Protein AF-A0A6A1QFD4-F1 (afdb_monomer_lite)

InterPro domains:
  IPR001373 Cullin, N-terminal [PF00888] (1-111)
  IPR016159 Cullin repeat-like-containing domain superfamily [SSF74788] (1-112)
  IPR045093 Cullin [PTHR11932] (1-112)

Organism: Balaenoptera physalus (NCBI:txid9770)

Structure (mmCIF, N/CA/C/O backbone):
data_AF-A0A6A1QFD4-F1
#
_entry.id   AF-A0A6A1QFD4-F1
#
loop_
_atom_site.group_PDB
_atom_site.id
_atom_site.type_symbol
_atom_site.label_atom_id
_atom_site.label_alt_id
_atom_site.label_comp_id
_atom_site.label_asym_id
_atom_site.label_entity_id
_atom_site.label_seq_id
_atom_site.pdbx_PDB_ins_code
_atom_site.Cartn_x
_atom_site.Cartn_y
_atom_site.Cartn_z
_atom_site.occupancy
_atom_site.B_iso_or_equiv
_atom_site.auth_seq_id
_atom_site.auth_comp_id
_atom_site.auth_asym_id
_atom_site.auth_atom_id
_atom_site.pdbx_PDB_model_num
ATOM 1 N N . MET A 1 1 ? 5.399 -5.944 -16.282 1.00 67.75 1 MET A N 1
ATOM 2 C CA . MET A 1 1 ? 6.784 -5.746 -16.779 1.00 67.75 1 MET A CA 1
ATOM 3 C C . MET A 1 1 ? 7.611 -7.021 -16.971 1.00 67.75 1 MET A C 1
ATOM 5 O O . MET A 1 1 ? 8.678 -6.937 -17.567 1.00 67.75 1 MET A O 1
ATOM 9 N N . ILE A 1 2 ? 7.136 -8.201 -16.551 1.00 79.94 2 ILE A N 1
ATOM 10 C CA . ILE A 1 2 ? 7.910 -9.456 -16.628 1.00 79.94 2 ILE A CA 1
ATOM 11 C C . ILE A 1 2 ? 8.329 -9.790 -18.071 1.00 79.94 2 ILE A C 1
ATOM 13 O O . ILE A 1 2 ? 9.487 -10.106 -18.302 1.00 79.94 2 ILE A O 1
ATOM 17 N N . MET A 1 3 ? 7.439 -9.607 -19.052 1.00 85.94 3 MET A N 1
ATOM 18 C CA . MET A 1 3 ? 7.733 -9.866 -20.470 1.00 85.94 3 MET A CA 1
ATOM 19 C C . MET A 1 3 ? 8.862 -8.982 -21.030 1.00 85.94 3 MET A C 1
ATOM 21 O O . MET A 1 3 ? 9.757 -9.484 -21.701 1.00 85.94 3 MET A O 1
ATOM 25 N N . ILE A 1 4 ? 8.860 -7.682 -20.713 1.00 86.81 4 ILE A N 1
ATOM 26 C CA . ILE A 1 4 ? 9.907 -6.745 -21.157 1.00 86.81 4 ILE A CA 1
ATOM 27 C C . ILE A 1 4 ? 11.244 -7.130 -20.519 1.00 86.81 4 ILE A C 1
ATOM 29 O O . ILE A 1 4 ? 12.244 -7.260 -21.218 1.00 86.81 4 ILE A O 1
ATOM 33 N N . ARG A 1 5 ? 11.254 -7.411 -19.210 1.00 87.50 5 ARG A N 1
ATOM 34 C CA . ARG A 1 5 ? 12.457 -7.899 -18.526 1.00 87.50 5 ARG A CA 1
ATOM 35 C C . ARG A 1 5 ? 12.963 -9.220 -19.116 1.00 87.50 5 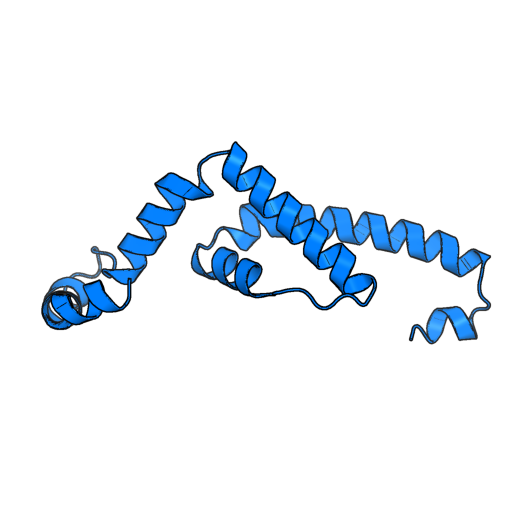ARG A C 1
ATOM 37 O O . ARG A 1 5 ? 14.167 -9.394 -19.216 1.00 87.50 5 ARG A O 1
ATOM 44 N N . SER A 1 6 ? 12.085 -10.139 -19.518 1.00 86.94 6 SER A N 1
ATOM 45 C CA . SER A 1 6 ? 12.491 -11.400 -20.156 1.00 86.94 6 SER A CA 1
ATOM 46 C C . SER A 1 6 ? 13.160 -11.180 -21.514 1.00 86.94 6 SER A C 1
ATOM 48 O O . SER A 1 6 ? 14.159 -11.832 -21.800 1.00 86.94 6 SER A O 1
ATOM 50 N N . ILE A 1 7 ? 12.652 -10.245 -22.322 1.00 91.06 7 ILE A N 1
ATOM 51 C CA . ILE A 1 7 ? 13.252 -9.886 -23.618 1.00 91.06 7 ILE A CA 1
ATOM 52 C C . ILE A 1 7 ? 14.623 -9.227 -23.410 1.00 91.06 7 ILE A C 1
ATOM 54 O O . ILE A 1 7 ? 15.594 -9.586 -24.071 1.00 91.06 7 ILE A O 1
ATOM 58 N N . PHE A 1 8 ? 14.726 -8.308 -22.449 1.00 90.44 8 PHE A N 1
ATOM 59 C CA . PHE A 1 8 ? 15.951 -7.562 -22.147 1.00 90.44 8 PHE A CA 1
ATOM 60 C C . PHE A 1 8 ? 16.789 -8.183 -21.015 1.00 90.44 8 PHE A C 1
ATOM 62 O O . PHE A 1 8 ? 17.624 -7.508 -20.414 1.00 90.44 8 PHE A O 1
ATOM 69 N N . LEU A 1 9 ? 16.614 -9.477 -20.728 1.00 89.12 9 LEU A N 1
ATOM 70 C CA . LEU A 1 9 ? 17.243 -10.133 -19.575 1.00 89.12 9 LEU A CA 1
ATOM 71 C C . LEU A 1 9 ? 18.773 -10.061 -19.627 1.00 89.12 9 LEU A C 1
ATOM 73 O O . LEU A 1 9 ? 19.426 -9.894 -18.597 1.00 89.12 9 LEU A O 1
ATOM 77 N N . PHE A 1 10 ? 19.341 -10.191 -20.828 1.00 89.94 10 PHE A N 1
ATOM 78 C CA . PHE A 1 10 ? 20.785 -10.115 -21.024 1.00 89.94 10 PHE A CA 1
ATOM 79 C C . PHE A 1 10 ? 21.322 -8.722 -20.682 1.00 89.94 10 PHE A C 1
ATOM 81 O O . PHE A 1 10 ? 22.325 -8.623 -19.982 1.00 89.94 10 PHE A O 1
ATOM 88 N N . LEU A 1 11 ? 20.627 -7.659 -21.101 1.00 87.25 11 LEU A N 1
ATOM 89 C CA . LEU A 1 11 ? 20.974 -6.273 -20.774 1.00 87.25 11 LEU A CA 1
ATOM 90 C C . LEU A 1 11 ? 20.938 -6.033 -19.256 1.00 87.25 11 LEU A C 1
ATOM 92 O O . LEU A 1 11 ? 21.888 -5.488 -18.697 1.00 87.25 11 LEU A O 1
ATOM 96 N N . ASP A 1 12 ? 19.881 -6.504 -18.591 1.00 84.44 12 ASP A N 1
ATOM 97 C CA . ASP A 1 12 ? 19.676 -6.342 -17.145 1.00 84.44 12 ASP A CA 1
ATOM 98 C C . ASP A 1 12 ? 20.759 -7.082 -16.330 1.00 84.44 12 ASP A C 1
ATOM 100 O O . ASP A 1 12 ? 21.317 -6.551 -15.372 1.00 84.44 12 ASP A O 1
ATOM 104 N N . ARG A 1 13 ? 21.143 -8.300 -16.743 1.00 85.31 13 ARG A N 1
ATOM 105 C CA . ARG A 1 13 ? 22.132 -9.118 -16.012 1.00 85.31 13 ARG A CA 1
ATOM 106 C C . ARG A 1 13 ? 23.595 -8.830 -16.323 1.00 85.31 13 ARG A C 1
ATOM 108 O O . ARG A 1 13 ? 24.442 -9.215 -15.524 1.00 85.31 13 ARG A O 1
ATOM 115 N N . THR A 1 14 ? 23.907 -8.220 -17.462 1.00 85.69 14 THR A N 1
ATOM 116 C CA . THR A 1 14 ? 25.302 -7.950 -17.845 1.00 85.69 14 THR A CA 1
ATOM 117 C C . THR A 1 14 ? 25.653 -6.487 -17.670 1.00 85.69 14 THR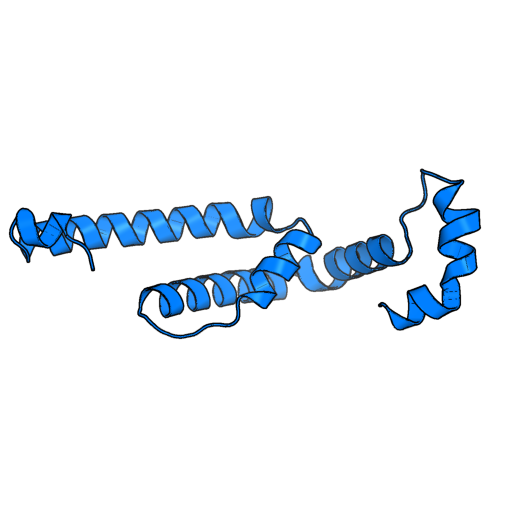 A C 1
ATOM 119 O O . THR A 1 14 ? 26.599 -6.175 -16.960 1.00 85.69 14 THR A O 1
ATOM 122 N N . TYR A 1 15 ? 24.869 -5.587 -18.257 1.00 83.12 15 TYR A N 1
ATOM 123 C CA . TYR A 1 15 ? 25.188 -4.168 -18.271 1.00 83.12 15 TYR A CA 1
ATOM 124 C C . TYR A 1 15 ? 24.684 -3.460 -17.015 1.00 83.12 15 TYR A C 1
ATOM 126 O O . TYR A 1 15 ? 25.450 -2.758 -16.360 1.00 83.12 15 TYR A O 1
ATOM 134 N N . VAL A 1 16 ? 23.417 -3.672 -16.644 1.00 83.19 16 VAL A N 1
ATOM 135 C CA . VAL A 1 16 ? 22.832 -2.997 -15.474 1.00 83.19 16 VAL A CA 1
ATOM 136 C C . VAL A 1 16 ? 23.443 -3.528 -14.178 1.00 83.19 16 VAL A C 1
ATOM 138 O O . VAL A 1 16 ? 23.858 -2.745 -13.333 1.00 83.19 16 VAL A O 1
ATOM 141 N N . LEU A 1 17 ? 23.634 -4.846 -14.056 1.00 80.19 17 LEU A N 1
ATOM 142 C CA . LEU A 1 17 ? 24.258 -5.440 -12.867 1.00 80.19 17 LEU A CA 1
ATOM 143 C C . LEU A 1 17 ? 25.704 -4.965 -12.621 1.00 80.19 17 LEU A C 1
ATOM 145 O O . LEU A 1 17 ? 26.138 -4.890 -11.475 1.00 80.19 17 LEU A O 1
ATOM 149 N N . GLN A 1 18 ? 26.455 -4.645 -13.680 1.00 79.25 18 GLN A N 1
ATOM 150 C CA . GLN A 1 18 ? 27.820 -4.112 -13.566 1.00 79.25 18 GLN A CA 1
ATOM 151 C C . GLN A 1 18 ? 27.851 -2.615 -13.226 1.00 79.25 18 GLN A C 1
ATOM 153 O O . GLN A 1 18 ? 28.860 -2.125 -12.724 1.00 79.25 18 GLN A O 1
ATOM 158 N N . ASN A 1 19 ? 26.757 -1.892 -13.474 1.00 81.75 19 ASN A N 1
ATOM 159 C CA . ASN A 1 19 ? 26.645 -0.455 -13.259 1.00 81.75 19 ASN A CA 1
ATOM 160 C C . ASN A 1 19 ? 25.642 -0.169 -12.136 1.00 81.75 19 ASN A C 1
ATOM 162 O O . ASN A 1 19 ? 24.472 0.095 -12.392 1.00 81.75 19 ASN A O 1
ATOM 166 N N . SER A 1 20 ? 26.119 -0.144 -10.889 1.00 76.06 20 SER A N 1
ATOM 167 C CA . SER A 1 20 ? 25.289 0.050 -9.684 1.00 76.06 20 SER A CA 1
ATOM 168 C C . SER A 1 20 ? 24.514 1.374 -9.618 1.00 76.06 20 SER A C 1
ATOM 170 O O . SER A 1 20 ? 23.648 1.533 -8.762 1.00 76.06 20 SER A O 1
ATOM 172 N N . VAL A 1 21 ? 24.824 2.329 -10.496 1.00 85.12 21 VAL A N 1
ATOM 173 C CA . VAL A 1 21 ? 24.131 3.622 -10.603 1.00 85.12 21 VAL A CA 1
ATOM 174 C C . VAL A 1 21 ? 22.812 3.497 -11.375 1.00 85.12 21 VAL A C 1
ATOM 176 O O . VAL A 1 21 ? 21.921 4.323 -11.192 1.00 85.12 21 VAL A O 1
ATOM 179 N N . LEU A 1 22 ? 22.672 2.489 -12.242 1.00 84.81 22 LEU A N 1
ATOM 180 C CA . LEU A 1 22 ? 21.477 2.312 -13.062 1.00 84.81 22 LEU A CA 1
ATOM 181 C C . LEU A 1 22 ? 20.472 1.383 -12.360 1.00 84.81 22 LEU A C 1
ATOM 183 O O . LEU A 1 22 ? 20.853 0.284 -11.951 1.00 84.81 22 LEU A O 1
ATOM 187 N N . PRO A 1 23 ? 19.191 1.779 -12.243 1.00 85.38 23 PRO A N 1
ATOM 188 C CA . PRO A 1 23 ? 18.159 0.896 -11.715 1.00 85.38 23 PRO A CA 1
ATOM 189 C C . PRO A 1 23 ? 17.911 -0.279 -12.668 1.00 85.38 23 PRO A C 1
ATOM 191 O O . PRO A 1 23 ? 18.056 -0.148 -13.888 1.00 85.38 23 PRO A O 1
ATOM 194 N N . SER A 1 24 ? 17.493 -1.425 -12.118 1.00 88.50 24 SER A N 1
ATOM 195 C CA . SER A 1 24 ? 17.057 -2.558 -12.942 1.00 88.50 24 SER A CA 1
ATOM 196 C C . SER A 1 24 ? 15.862 -2.170 -13.808 1.00 88.50 24 SER A C 1
ATOM 198 O O . SER A 1 24 ? 15.118 -1.238 -13.492 1.00 88.50 24 SER A O 1
ATOM 200 N N . ILE A 1 25 ? 15.613 -2.917 -14.886 1.00 88.38 25 ILE A N 1
ATOM 201 C CA . ILE A 1 25 ? 14.438 -2.662 -15.740 1.00 88.38 25 ILE A CA 1
ATOM 202 C C . ILE A 1 25 ? 13.136 -2.728 -14.929 1.00 88.38 25 ILE A C 1
ATOM 204 O O . ILE A 1 25 ? 12.179 -2.008 -15.214 1.00 88.38 25 ILE A O 1
ATOM 208 N N . TRP A 1 26 ? 13.104 -3.585 -13.907 1.00 88.12 26 TRP A N 1
ATOM 209 C CA . TRP A 1 26 ? 11.977 -3.684 -12.991 1.00 88.12 26 TRP A CA 1
ATOM 210 C C . TRP A 1 26 ? 11.830 -2.430 -12.125 1.00 88.12 26 TRP A C 1
ATOM 212 O O . TRP A 1 26 ? 10.748 -1.846 -12.089 1.00 88.12 26 TRP A O 1
ATOM 222 N N . ASP A 1 27 ? 12.916 -1.991 -11.490 1.00 87.19 27 ASP A N 1
ATOM 223 C CA . ASP A 1 27 ? 12.902 -0.834 -10.589 1.00 87.19 27 ASP A CA 1
ATOM 224 C C . ASP A 1 27 ? 12.607 0.461 -11.348 1.00 87.19 27 ASP A C 1
ATOM 226 O O . ASP A 1 27 ? 11.786 1.259 -10.905 1.00 87.19 27 ASP A O 1
ATOM 230 N N . MET A 1 28 ? 13.170 0.618 -12.549 1.00 90.56 28 MET A N 1
ATOM 231 C CA . MET A 1 28 ? 12.841 1.713 -13.465 1.00 90.56 28 MET A CA 1
ATOM 232 C C . MET A 1 28 ? 11.343 1.720 -13.809 1.00 90.56 28 MET A C 1
ATOM 234 O O . MET A 1 28 ? 10.711 2.773 -13.857 1.00 90.56 28 MET A O 1
ATOM 238 N N . GLY A 1 29 ? 10.741 0.549 -14.033 1.00 89.69 29 GLY A N 1
ATOM 239 C CA . GLY A 1 29 ? 9.303 0.431 -14.271 1.00 89.69 29 GLY A CA 1
ATOM 240 C C . GLY A 1 29 ? 8.456 0.860 -13.074 1.00 89.69 29 GLY A C 1
ATOM 241 O O . GLY A 1 29 ? 7.462 1.568 -13.248 1.00 89.69 29 GLY A O 1
ATOM 242 N N . LEU A 1 30 ? 8.854 0.453 -11.866 1.00 89.25 30 LEU A N 1
ATOM 243 C CA . LEU A 1 30 ? 8.203 0.872 -10.624 1.00 89.25 30 LEU A CA 1
ATOM 244 C C . LEU A 1 30 ? 8.345 2.380 -10.395 1.00 89.25 30 LEU A C 1
ATOM 246 O O . LEU A 1 30 ? 7.376 3.024 -9.999 1.00 89.25 30 LEU A O 1
ATOM 250 N N . GLU A 1 31 ? 9.510 2.954 -10.687 1.00 89.62 31 GLU A N 1
ATOM 251 C CA . GLU A 1 31 ? 9.757 4.391 -10.586 1.00 89.62 31 GLU A CA 1
ATOM 252 C C . GLU A 1 31 ? 8.872 5.186 -11.554 1.00 89.62 31 GLU A C 1
ATOM 254 O O . GLU A 1 31 ? 8.206 6.138 -11.146 1.00 89.62 31 GLU A O 1
ATOM 259 N N . LEU A 1 32 ? 8.776 4.757 -12.816 1.00 90.50 32 LEU A N 1
ATOM 260 C CA . LEU A 1 32 ? 7.877 5.375 -13.794 1.00 90.50 32 LEU A CA 1
ATOM 261 C C . LEU A 1 32 ? 6.413 5.286 -13.349 1.00 90.50 32 LEU A C 1
ATOM 263 O O . LEU A 1 32 ? 5.676 6.269 -13.444 1.00 90.50 32 LEU A O 1
ATOM 267 N N . PHE A 1 33 ? 5.987 4.133 -12.830 1.00 89.69 33 PHE A N 1
ATOM 268 C CA . PHE A 1 33 ? 4.628 3.966 -12.318 1.00 89.69 33 PHE A CA 1
ATOM 269 C C . PHE A 1 33 ? 4.364 4.872 -11.110 1.00 89.69 33 PHE A C 1
ATOM 271 O O . PHE A 1 33 ? 3.325 5.532 -11.043 1.00 89.69 33 PHE A O 1
ATOM 278 N N . ARG A 1 34 ? 5.322 4.964 -10.181 1.00 87.94 34 ARG A N 1
ATOM 279 C CA . ARG A 1 34 ? 5.250 5.877 -9.037 1.00 87.94 34 ARG A CA 1
ATOM 280 C C . ARG A 1 34 ? 5.092 7.319 -9.519 1.00 87.94 34 ARG A C 1
ATOM 282 O O . ARG A 1 34 ? 4.130 7.971 -9.132 1.00 87.94 34 ARG A O 1
ATOM 289 N N . ASN A 1 35 ? 5.968 7.775 -10.411 1.00 88.81 35 ASN A N 1
ATOM 290 C CA . ASN A 1 35 ? 6.050 9.171 -10.840 1.00 88.81 35 ASN A CA 1
ATOM 291 C C . ASN A 1 35 ? 4.872 9.632 -11.703 1.00 88.81 35 ASN A C 1
ATOM 293 O O . ASN A 1 35 ? 4.477 10.792 -11.611 1.00 88.81 35 ASN A O 1
ATOM 297 N N . HIS A 1 36 ? 4.309 8.755 -12.534 1.00 89.44 36 HIS A N 1
ATOM 298 C CA . HIS A 1 36 ? 3.245 9.139 -13.466 1.00 89.44 36 HIS A CA 1
ATOM 299 C C . HIS A 1 36 ? 1.837 8.773 -12.998 1.00 89.44 36 HIS A C 1
ATOM 301 O O . HIS A 1 36 ? 0.888 9.428 -13.420 1.00 89.44 36 HIS A O 1
ATOM 307 N N . ILE A 1 37 ? 1.683 7.748 -12.153 1.00 88.38 37 ILE A N 1
ATOM 308 C CA . ILE A 1 37 ? 0.364 7.266 -11.718 1.00 88.38 37 ILE A CA 1
ATOM 309 C C . ILE A 1 37 ? 0.116 7.606 -10.251 1.00 88.38 37 ILE A C 1
ATOM 311 O O . ILE A 1 37 ? -0.870 8.263 -9.934 1.00 88.38 37 ILE A O 1
ATOM 315 N N . ILE A 1 38 ? 1.005 7.186 -9.347 1.00 86.44 38 ILE A N 1
ATOM 316 C CA . ILE A 1 38 ? 0.784 7.362 -7.902 1.00 86.44 38 ILE A CA 1
ATOM 317 C C . ILE A 1 38 ? 1.089 8.783 -7.426 1.00 86.44 38 ILE A C 1
ATOM 319 O O . ILE A 1 38 ? 0.471 9.236 -6.469 1.00 86.44 38 ILE A O 1
ATOM 323 N N . SER A 1 39 ? 1.989 9.511 -8.084 1.00 84.81 39 SER A N 1
ATOM 324 C CA . SER A 1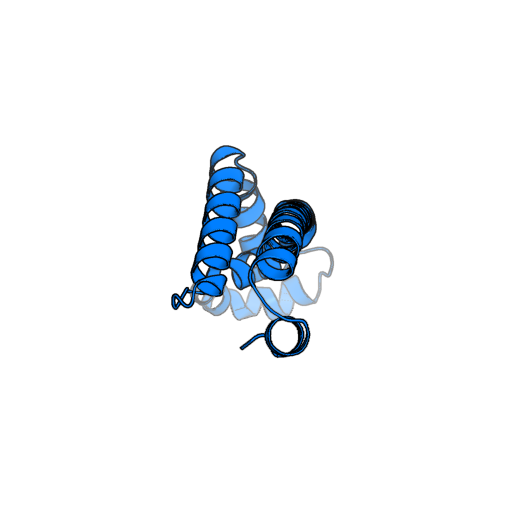 39 ? 2.264 10.915 -7.753 1.00 84.81 39 SER A CA 1
ATOM 325 C C . SER A 1 39 ? 1.116 11.860 -8.123 1.00 84.81 39 SER A C 1
ATOM 327 O O . SER A 1 39 ? 1.084 12.993 -7.637 1.00 84.81 39 SER A O 1
ATOM 329 N N . ASP A 1 40 ? 0.158 11.427 -8.953 1.00 90.62 40 ASP A N 1
ATOM 330 C CA . ASP A 1 40 ? -1.056 12.206 -9.180 1.00 90.62 40 ASP A CA 1
ATOM 331 C C . ASP A 1 40 ? -1.896 12.245 -7.896 1.00 90.62 40 ASP A C 1
ATOM 333 O O . ASP A 1 40 ? -2.339 11.219 -7.377 1.00 90.62 40 ASP A O 1
ATOM 337 N N . LYS A 1 41 ? -2.147 13.453 -7.381 1.00 87.06 41 LYS A N 1
ATOM 338 C CA . LYS A 1 41 ? -2.831 13.649 -6.094 1.00 87.06 41 LYS A CA 1
ATOM 339 C C . LYS A 1 41 ? -4.233 13.044 -6.060 1.00 87.06 41 LYS A C 1
ATOM 341 O O . LYS A 1 41 ? -4.668 12.584 -4.999 1.00 87.06 41 LYS A O 1
ATOM 346 N N . MET A 1 42 ? -4.961 13.064 -7.178 1.00 91.31 42 MET A N 1
ATOM 347 C CA . MET A 1 42 ? -6.316 12.523 -7.232 1.00 91.31 42 MET A CA 1
ATOM 348 C C . MET A 1 42 ? -6.278 10.998 -7.192 1.00 91.31 42 MET A C 1
ATOM 350 O O . MET A 1 42 ? -7.017 10.395 -6.410 1.00 91.31 42 MET A O 1
ATOM 354 N N . VAL A 1 43 ? -5.403 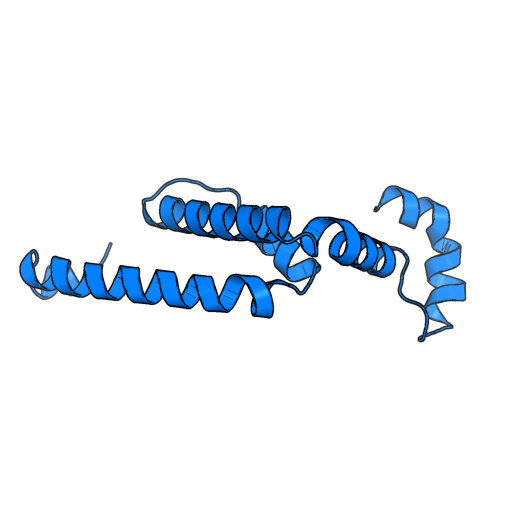10.382 -7.990 1.00 89.50 43 VAL A N 1
ATOM 355 C CA . VAL A 1 43 ? -5.196 8.929 -7.994 1.00 89.50 43 VAL A CA 1
ATOM 356 C C . VAL A 1 43 ? -4.714 8.466 -6.626 1.00 89.50 43 VAL A C 1
ATOM 358 O O . VAL A 1 43 ? -5.306 7.550 -6.055 1.00 89.50 43 VAL A O 1
ATOM 361 N N . GLN A 1 44 ? -3.714 9.136 -6.053 1.00 88.00 44 GLN A N 1
ATOM 362 C CA . GLN A 1 44 ? -3.171 8.818 -4.737 1.00 88.00 44 GLN A CA 1
ATOM 363 C C . GLN A 1 44 ? -4.258 8.846 -3.660 1.00 88.00 44 GLN A C 1
ATOM 365 O O . GLN A 1 44 ? -4.461 7.864 -2.948 1.00 88.00 44 GLN A O 1
ATOM 370 N N . THR A 1 45 ? -5.006 9.950 -3.574 1.00 89.31 45 THR A N 1
ATOM 371 C CA . THR A 1 45 ? -6.049 10.131 -2.555 1.00 89.31 45 THR A CA 1
ATOM 372 C C . THR A 1 45 ? -7.154 9.091 -2.701 1.00 89.31 45 THR A C 1
ATOM 374 O O . THR A 1 45 ? -7.552 8.482 -1.707 1.00 89.31 45 THR A O 1
ATOM 377 N N . LYS A 1 46 ? -7.624 8.838 -3.931 1.00 91.31 46 LYS A N 1
ATOM 378 C CA . LYS A 1 46 ? -8.652 7.821 -4.192 1.00 91.31 46 LYS A CA 1
ATOM 379 C C . LYS A 1 46 ? -8.166 6.414 -3.861 1.00 91.31 46 LYS A C 1
ATOM 381 O O . LYS A 1 46 ? -8.926 5.644 -3.283 1.00 91.31 46 LYS A O 1
ATOM 386 N N . THR A 1 47 ? -6.916 6.095 -4.190 1.00 89.31 47 THR A N 1
ATOM 387 C CA . THR A 1 47 ? -6.315 4.784 -3.909 1.00 89.31 47 THR A CA 1
ATOM 388 C C . THR A 1 47 ? -6.204 4.562 -2.405 1.00 89.31 47 THR A C 1
ATOM 390 O O . THR A 1 47 ? -6.679 3.546 -1.907 1.00 89.31 47 THR A O 1
ATOM 393 N N . ILE A 1 48 ? -5.664 5.533 -1.660 1.00 89.06 48 ILE A N 1
ATOM 394 C CA . ILE A 1 48 ? -5.541 5.438 -0.199 1.00 89.06 48 ILE A CA 1
ATOM 395 C C . ILE A 1 48 ? -6.915 5.297 0.455 1.00 89.06 48 ILE A C 1
ATOM 397 O O . ILE A 1 48 ? -7.118 4.392 1.258 1.00 89.06 48 ILE A O 1
ATOM 401 N N . HIS A 1 49 ? -7.873 6.152 0.089 1.00 89.38 49 HIS A N 1
ATOM 402 C CA . HIS A 1 49 ? -9.225 6.086 0.639 1.00 89.38 49 HIS A CA 1
ATOM 403 C C . HIS A 1 49 ? -9.914 4.753 0.307 1.00 89.38 49 HIS A C 1
ATOM 405 O O . HIS A 1 49 ? -10.570 4.163 1.161 1.00 89.38 49 HIS A O 1
ATOM 411 N N . GLY A 1 50 ? -9.730 4.247 -0.915 1.00 89.94 50 GLY A N 1
ATOM 412 C CA . GLY A 1 50 ? -10.232 2.938 -1.323 1.00 89.94 50 GLY A CA 1
ATOM 413 C C . GLY A 1 50 ? -9.653 1.803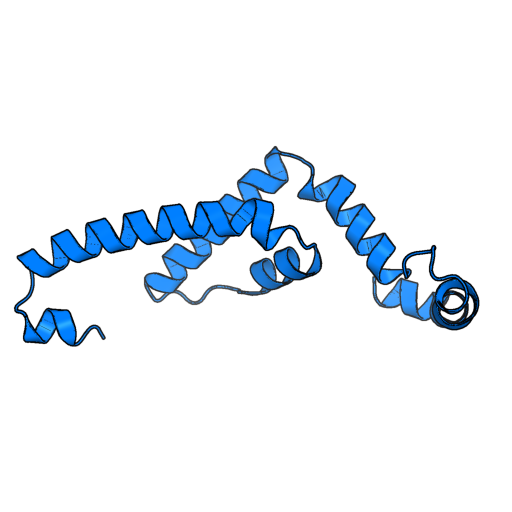 -0.480 1.00 89.94 50 GLY A C 1
ATOM 414 O O . GLY A 1 50 ? -10.407 0.960 -0.005 1.00 89.94 50 GLY A O 1
ATOM 415 N N . ILE A 1 51 ? -8.341 1.807 -0.233 1.00 89.19 51 ILE A N 1
ATOM 416 C CA . ILE A 1 51 ? -7.685 0.780 0.589 1.00 89.19 51 ILE A CA 1
ATOM 417 C C . ILE A 1 51 ? -8.147 0.867 2.048 1.00 89.19 51 ILE A C 1
ATOM 419 O O . ILE A 1 51 ? -8.479 -0.161 2.630 1.00 89.19 51 ILE A O 1
ATOM 423 N N . LEU A 1 52 ? -8.258 2.069 2.624 1.00 89.19 52 LEU A N 1
ATOM 424 C CA . LEU A 1 52 ? -8.797 2.255 3.978 1.00 89.19 52 LEU A CA 1
ATOM 425 C C . LEU A 1 52 ? -10.233 1.721 4.097 1.00 89.19 52 LEU A C 1
ATOM 427 O O . LEU A 1 52 ? -10.572 1.049 5.072 1.00 89.19 52 LEU A O 1
ATOM 431 N N . LEU A 1 53 ? -11.068 1.964 3.081 1.00 89.19 53 LEU A N 1
ATOM 432 C CA . LEU A 1 53 ? -12.429 1.436 3.025 1.00 89.19 53 LEU A CA 1
ATOM 433 C C . LEU A 1 53 ? -12.444 -0.096 2.951 1.00 89.19 53 LEU A C 1
ATOM 435 O O . LEU A 1 53 ? -13.252 -0.724 3.634 1.00 89.19 53 LEU A O 1
ATOM 439 N N . LEU A 1 54 ? -11.553 -0.700 2.159 1.00 88.31 54 LEU A N 1
ATOM 440 C CA . LEU A 1 54 ? -11.410 -2.156 2.094 1.00 88.31 54 LEU A CA 1
ATOM 441 C C . LEU A 1 54 ? -10.989 -2.730 3.449 1.00 88.31 54 LEU A C 1
ATOM 443 O O . LEU A 1 54 ? -11.611 -3.679 3.912 1.00 88.31 54 LEU A O 1
ATOM 447 N N . THR A 1 55 ? -10.021 -2.125 4.143 1.00 87.25 55 THR A N 1
ATOM 448 C CA . THR A 1 55 ? -9.626 -2.586 5.483 1.00 87.25 55 THR A CA 1
ATOM 449 C C . THR A 1 55 ? -10.760 -2.455 6.500 1.00 87.25 55 THR A C 1
ATOM 451 O O . THR A 1 55 ? -10.933 -3.324 7.352 1.00 87.25 55 THR A O 1
ATOM 454 N N . LYS A 1 56 ? -11.586 -1.407 6.407 1.00 86.69 56 LYS A N 1
ATOM 455 C CA . LYS A 1 56 ? -12.769 -1.258 7.267 1.00 86.69 56 LYS A CA 1
ATOM 456 C C . LYS A 1 56 ? -13.813 -2.354 7.022 1.00 86.69 56 LYS A C 1
ATOM 458 O O . LYS A 1 56 ? -14.389 -2.871 7.977 1.00 86.69 56 LYS A O 1
ATOM 463 N N . ARG A 1 57 ? -14.045 -2.719 5.759 1.00 87.06 57 ARG A N 1
ATOM 464 C CA . ARG A 1 57 ? -14.944 -3.824 5.385 1.00 87.06 57 ARG A CA 1
ATOM 465 C C . ARG A 1 57 ? -14.403 -5.175 5.834 1.00 87.06 57 ARG A C 1
ATOM 467 O O . ARG A 1 57 ? -15.151 -5.972 6.385 1.00 87.06 57 ARG A O 1
ATOM 474 N N . GLU A 1 58 ? -13.096 -5.384 5.702 1.00 88.12 58 GLU A N 1
ATOM 475 C CA . GLU A 1 58 ? -12.429 -6.590 6.201 1.00 88.12 58 GLU A CA 1
ATOM 476 C C . GLU A 1 58 ? -12.641 -6.786 7.701 1.00 88.12 58 GLU A C 1
ATOM 478 O O . GLU A 1 58 ? -13.009 -7.869 8.144 1.00 88.12 58 GLU A O 1
ATOM 483 N N . ARG A 1 59 ? -12.502 -5.708 8.483 1.00 84.38 59 ARG A N 1
ATOM 484 C CA . ARG A 1 59 ? -12.782 -5.715 9.929 1.00 84.38 59 ARG A CA 1
ATOM 485 C C . ARG A 1 59 ? -14.241 -6.017 10.266 1.00 84.38 59 ARG A C 1
ATOM 487 O O . ARG A 1 59 ? -14.520 -6.462 11.369 1.00 84.38 59 ARG A O 1
ATOM 494 N N . SER A 1 60 ? -15.156 -5.789 9.326 1.00 83.56 60 SER A N 1
ATOM 495 C CA . SER A 1 60 ? -16.579 -6.116 9.469 1.00 83.56 60 SER A CA 1
ATOM 496 C C . SER A 1 60 ? -16.901 -7.558 9.035 1.00 83.56 60 SER A C 1
ATOM 498 O O . SER A 1 60 ? -18.068 -7.937 9.009 1.00 83.56 60 SER A O 1
ATOM 500 N N . GLY A 1 61 ? -15.885 -8.357 8.681 1.00 84.44 61 GLY A N 1
ATOM 501 C CA . GLY A 1 61 ? -16.023 -9.755 8.262 1.00 84.44 61 GLY A CA 1
ATOM 502 C C . GLY A 1 61 ? -16.145 -9.969 6.749 1.00 84.44 61 GLY A C 1
ATOM 503 O O . GLY A 1 61 ? -16.372 -11.098 6.315 1.00 84.44 61 GLY A O 1
ATOM 504 N N . GLU A 1 62 ? -15.996 -8.927 5.924 1.00 88.19 62 GLU A N 1
ATOM 505 C CA . GLU A 1 62 ? -16.025 -9.070 4.463 1.00 88.19 62 GLU A CA 1
ATOM 506 C C . GLU A 1 62 ? -14.679 -9.577 3.916 1.00 88.19 62 GLU A C 1
ATOM 508 O O . GLU A 1 62 ? -13.610 -9.105 4.301 1.00 88.19 62 GLU A O 1
ATOM 513 N N . ALA A 1 63 ? -14.706 -10.497 2.950 1.00 83.94 63 ALA A N 1
ATOM 514 C CA . ALA A 1 63 ? -13.495 -10.903 2.240 1.00 83.94 63 ALA A CA 1
ATOM 515 C C . ALA A 1 63 ? -13.066 -9.808 1.248 1.00 83.94 63 ALA A C 1
ATOM 517 O O . ALA A 1 63 ? -13.796 -9.499 0.304 1.00 83.94 63 ALA A O 1
ATOM 518 N N . VAL A 1 64 ? -11.872 -9.242 1.438 1.00 84.38 64 VAL A N 1
ATOM 519 C CA . VAL A 1 64 ? -11.311 -8.202 0.561 1.00 84.38 64 VAL A CA 1
ATOM 520 C C . VAL A 1 64 ? -9.991 -8.637 -0.067 1.00 84.38 64 VAL A C 1
ATOM 522 O O . VAL A 1 64 ? -9.243 -9.439 0.491 1.00 84.38 64 VAL A O 1
ATOM 525 N N . ASP A 1 65 ? -9.687 -8.083 -1.240 1.00 80.25 65 ASP A N 1
ATOM 526 C CA . ASP A 1 65 ? -8.412 -8.321 -1.911 1.00 80.25 65 ASP A CA 1
ATOM 527 C C . ASP A 1 65 ? -7.286 -7.479 -1.282 1.00 80.25 65 ASP A C 1
ATOM 529 O O . ASP A 1 65 ? -7.343 -6.247 -1.251 1.00 80.25 65 ASP A O 1
ATOM 533 N N . ARG A 1 66 ? -6.236 -8.157 -0.804 1.00 78.75 66 ARG A N 1
ATOM 534 C CA . ARG A 1 66 ? -5.051 -7.556 -0.166 1.00 78.75 66 ARG A CA 1
ATOM 535 C C . ARG A 1 66 ? -3.944 -7.183 -1.159 1.00 78.75 66 ARG A C 1
ATOM 537 O O . ARG A 1 66 ? -2.926 -6.623 -0.750 1.00 78.75 66 ARG A O 1
ATOM 544 N N . SER A 1 67 ? -4.123 -7.460 -2.452 1.00 81.00 67 SER A N 1
ATOM 545 C CA . SER A 1 67 ? -3.126 -7.203 -3.502 1.00 81.00 67 SER A CA 1
ATOM 546 C C . SER A 1 67 ? -2.686 -5.731 -3.580 1.00 81.00 67 SER A C 1
ATOM 548 O O . SER A 1 67 ? -1.506 -5.436 -3.779 1.00 81.00 67 SER A O 1
ATOM 550 N N . LEU A 1 68 ? -3.613 -4.799 -3.337 1.00 79.88 68 LEU A N 1
ATOM 551 C CA . LEU A 1 68 ? -3.372 -3.352 -3.375 1.00 79.88 68 LEU A CA 1
ATOM 552 C C . LEU A 1 68 ? -2.385 -2.869 -2.301 1.00 79.88 68 LEU A C 1
ATOM 554 O O . LEU A 1 68 ? -1.611 -1.947 -2.555 1.00 79.88 68 LEU A O 1
ATOM 558 N N . LEU A 1 69 ? -2.374 -3.498 -1.121 1.00 82.06 69 LEU A N 1
ATOM 559 C CA . LEU A 1 69 ? -1.410 -3.180 -0.061 1.00 82.06 69 LEU A CA 1
ATOM 560 C C . LEU A 1 69 ? 0.005 -3.615 -0.455 1.00 82.06 69 LEU A C 1
ATOM 562 O O . LEU A 1 69 ? 0.958 -2.864 -0.244 1.00 82.06 69 LEU A O 1
ATOM 566 N N . GLY A 1 70 ? 0.126 -4.791 -1.083 1.00 84.56 70 GLY A N 1
ATOM 567 C CA . GLY A 1 70 ? 1.389 -5.281 -1.639 1.00 84.56 70 GLY A CA 1
ATOM 568 C C . GLY A 1 70 ? 1.960 -4.310 -2.671 1.00 84.56 70 GLY A C 1
ATOM 569 O O . GLY A 1 70 ? 3.108 -3.895 -2.556 1.00 84.56 70 GLY A O 1
ATOM 570 N N . MET A 1 71 ? 1.116 -3.827 -3.587 1.00 85.94 71 MET A N 1
ATOM 571 C CA . MET A 1 71 ? 1.512 -2.828 -4.583 1.00 85.94 71 MET A CA 1
ATOM 572 C C . MET A 1 71 ? 2.048 -1.531 -3.947 1.00 85.94 71 MET A C 1
ATOM 574 O O . MET A 1 71 ? 3.052 -0.997 -4.412 1.00 85.94 71 MET A O 1
ATOM 578 N N . LEU A 1 72 ? 1.418 -1.006 -2.887 1.00 84.69 72 LEU A N 1
ATOM 579 C CA . LEU A 1 72 ? 1.925 0.195 -2.199 1.00 84.69 72 LEU A CA 1
ATOM 580 C C . LEU A 1 72 ? 3.284 -0.039 -1.523 1.00 84.69 72 LEU A C 1
ATOM 582 O O . LEU A 1 72 ? 4.085 0.896 -1.422 1.00 84.69 72 LEU A O 1
ATOM 586 N N . SER A 1 73 ? 3.527 -1.263 -1.049 1.00 86.00 73 SER A N 1
ATOM 587 C CA . SER A 1 73 ? 4.807 -1.673 -0.469 1.00 86.00 73 SER A CA 1
ATOM 588 C C . SER A 1 73 ? 5.897 -1.761 -1.539 1.00 86.00 73 SER A C 1
ATOM 590 O O . SER A 1 73 ? 6.950 -1.144 -1.380 1.00 86.00 73 SER A O 1
ATOM 592 N N . ASP A 1 74 ? 5.604 -2.407 -2.672 1.00 86.12 74 ASP A N 1
ATOM 593 C CA . ASP A 1 74 ? 6.513 -2.515 -3.823 1.00 86.12 74 ASP A CA 1
ATOM 594 C C . ASP A 1 74 ? 6.872 -1.135 -4.388 1.00 86.12 74 ASP A C 1
ATOM 596 O O . ASP A 1 74 ? 8.015 -0.854 -4.746 1.00 86.12 74 ASP A O 1
ATOM 600 N N . LEU A 1 75 ? 5.896 -0.226 -4.411 1.00 85.38 75 LEU A N 1
ATOM 601 C CA . LEU A 1 75 ? 6.088 1.162 -4.816 1.00 85.38 75 LEU A CA 1
ATOM 602 C C . LEU A 1 75 ? 6.684 2.039 -3.710 1.00 85.38 75 LEU A C 1
ATOM 604 O O . LEU A 1 75 ? 6.820 3.231 -3.942 1.00 85.38 75 LEU A O 1
ATOM 608 N N . GLN A 1 76 ? 7.035 1.498 -2.540 1.00 84.75 76 GLN A N 1
ATOM 609 C CA . GLN A 1 76 ? 7.607 2.196 -1.374 1.00 84.75 76 GLN A CA 1
ATOM 610 C C . GLN A 1 76 ? 6.861 3.472 -0.939 1.00 84.75 76 GLN A C 1
ATOM 612 O O . GLN A 1 76 ? 7.443 4.356 -0.320 1.00 84.75 76 GLN A O 1
ATOM 617 N N . VAL A 1 77 ? 5.568 3.579 -1.241 1.00 85.19 77 VAL A N 1
ATOM 618 C CA . VAL A 1 77 ? 4.720 4.721 -0.847 1.00 85.19 77 VAL A CA 1
ATOM 619 C C . VAL A 1 77 ? 3.895 4.422 0.403 1.00 85.19 77 VAL A C 1
ATOM 621 O O . VAL A 1 77 ? 3.224 5.305 0.933 1.00 85.19 77 VAL A O 1
ATOM 624 N N . TYR A 1 78 ? 3.937 3.175 0.881 1.00 87.12 78 TYR A N 1
ATOM 625 C CA . TYR A 1 78 ? 3.145 2.700 2.011 1.00 87.12 78 TYR A CA 1
ATOM 626 C C . TYR A 1 78 ? 3.303 3.575 3.263 1.00 87.12 78 TYR A C 1
ATOM 628 O O . TYR A 1 78 ? 2.306 4.064 3.791 1.00 87.12 78 TYR A O 1
ATOM 636 N N . LYS A 1 79 ? 4.542 3.813 3.713 1.00 83.69 79 LYS A N 1
ATOM 637 C CA . LYS A 1 79 ? 4.807 4.554 4.958 1.00 83.69 79 LYS A CA 1
ATOM 638 C C . LYS A 1 79 ? 4.337 6.004 4.877 1.00 83.69 79 LYS A C 1
ATOM 640 O O . LYS A 1 79 ? 3.553 6.459 5.703 1.00 83.69 79 LYS A O 1
ATOM 645 N N . ASP A 1 80 ? 4.755 6.703 3.828 1.00 83.69 80 ASP A N 1
ATOM 646 C CA . ASP A 1 80 ? 4.530 8.146 3.718 1.00 83.69 80 ASP A CA 1
ATOM 647 C C . ASP A 1 80 ? 3.069 8.494 3.413 1.00 83.69 80 ASP A C 1
ATOM 649 O O . ASP A 1 80 ? 2.566 9.534 3.834 1.00 83.69 80 ASP A O 1
ATOM 653 N N . SER A 1 81 ? 2.380 7.638 2.651 1.00 83.69 81 SER A N 1
ATOM 654 C CA . SER A 1 81 ? 1.064 7.968 2.093 1.00 83.69 81 SER A CA 1
ATOM 655 C C . SER A 1 81 ? -0.100 7.236 2.763 1.00 83.69 81 SER A C 1
ATOM 657 O O . SER A 1 81 ? -1.208 7.776 2.802 1.00 83.69 81 SER A O 1
ATOM 659 N N . PHE A 1 82 ? 0.118 6.020 3.275 1.00 87.88 82 PHE A N 1
ATOM 660 C CA . PHE A 1 82 ? -0.946 5.158 3.800 1.00 87.88 82 PHE A CA 1
ATOM 661 C C . PHE A 1 82 ? -0.851 4.938 5.314 1.00 87.88 82 PHE A C 1
ATOM 663 O O . PHE A 1 82 ? -1.856 5.109 5.998 1.00 87.88 82 PHE A O 1
ATOM 670 N N . GLU A 1 83 ? 0.330 4.606 5.843 1.00 89.44 83 GLU A N 1
ATOM 671 C CA . GLU A 1 83 ? 0.518 4.165 7.236 1.00 89.44 83 GLU A CA 1
ATOM 672 C C . GLU A 1 83 ? -0.023 5.170 8.258 1.00 89.44 83 GLU A C 1
ATOM 674 O O . GLU A 1 83 ? -0.801 4.794 9.132 1.00 89.44 83 GLU A O 1
ATOM 679 N N . LEU A 1 84 ? 0.304 6.457 8.107 1.00 89.38 84 LEU A N 1
ATOM 680 C CA . LEU A 1 84 ? -0.167 7.500 9.024 1.00 89.38 84 LEU A CA 1
ATOM 681 C C . LEU A 1 84 ? -1.698 7.597 9.060 1.00 89.38 84 LEU A C 1
ATOM 683 O O . LEU A 1 84 ? -2.291 7.578 10.136 1.00 89.38 84 LEU A O 1
ATOM 687 N N . LYS A 1 85 ? -2.343 7.634 7.889 1.00 89.06 85 LYS A N 1
ATOM 688 C CA . LYS A 1 85 ? -3.809 7.722 7.784 1.00 89.06 85 LYS A CA 1
ATOM 689 C C . LYS A 1 85 ? -4.485 6.454 8.293 1.00 89.06 85 LYS A C 1
ATOM 691 O O . LYS A 1 85 ? -5.530 6.515 8.927 1.00 89.06 85 LYS A O 1
ATOM 696 N N . PHE A 1 86 ? -3.879 5.300 8.030 1.00 90.62 86 PHE A N 1
ATOM 697 C CA . PHE A 1 86 ? -4.367 4.022 8.525 1.00 90.62 86 PHE A CA 1
ATOM 698 C C . PHE A 1 86 ? -4.342 3.954 10.053 1.00 90.62 86 PHE A C 1
ATOM 700 O O . PHE A 1 86 ? -5.321 3.510 10.655 1.00 90.62 86 PHE A O 1
ATOM 707 N N . LEU A 1 87 ? -3.253 4.398 10.682 1.00 92.31 87 LEU A N 1
ATOM 708 C CA . LEU A 1 87 ? -3.134 4.437 12.139 1.00 92.31 87 LEU A CA 1
ATOM 709 C C . LEU A 1 87 ? -4.110 5.438 12.759 1.00 92.31 87 LEU A C 1
ATOM 711 O O . LEU A 1 87 ? -4.741 5.112 13.760 1.00 92.31 87 LEU A O 1
ATOM 715 N N . GLU A 1 88 ? -4.272 6.616 12.156 1.00 91.69 88 GLU A N 1
ATOM 716 C CA . GLU A 1 88 ? -5.234 7.629 12.599 1.00 91.69 88 GLU A CA 1
ATOM 717 C C . GLU A 1 88 ? -6.671 7.084 12.586 1.00 91.69 88 GLU A C 1
ATOM 719 O O . GLU A 1 88 ? -7.319 7.031 13.631 1.00 91.69 88 GLU A O 1
ATOM 724 N N . GLU A 1 89 ? -7.129 6.560 11.446 1.00 89.44 89 GLU A N 1
ATOM 725 C CA . GLU A 1 89 ? -8.461 5.955 11.305 1.00 89.44 89 GLU A CA 1
ATOM 726 C C . GLU A 1 89 ? -8.659 4.760 12.249 1.00 89.44 89 GLU A C 1
ATOM 728 O O . GLU A 1 89 ? -9.723 4.583 12.843 1.00 89.44 89 GLU A O 1
ATOM 733 N N . THR A 1 90 ? -7.624 3.935 12.422 1.00 91.31 90 THR A N 1
ATOM 734 C CA . THR A 1 90 ? -7.675 2.766 13.310 1.00 91.31 90 THR A CA 1
ATOM 735 C C . THR A 1 90 ? -7.773 3.170 14.777 1.00 91.31 90 THR A C 1
ATOM 737 O O . THR A 1 90 ? -8.575 2.590 15.507 1.00 91.31 90 THR A O 1
ATOM 740 N N . ASN A 1 91 ? -7.016 4.180 15.205 1.00 92.56 91 ASN A N 1
ATOM 741 C CA . ASN A 1 91 ? -7.099 4.711 16.562 1.00 92.56 91 ASN A CA 1
ATOM 742 C C . ASN A 1 91 ? -8.475 5.325 16.832 1.00 92.56 91 ASN A C 1
ATOM 744 O O . ASN A 1 91 ? -9.066 5.043 17.872 1.00 92.56 91 ASN A O 1
ATOM 748 N N . CYS A 1 92 ? -9.014 6.112 15.896 1.00 90.50 92 CYS A N 1
ATOM 749 C CA . CYS A 1 92 ? -10.358 6.676 16.023 1.00 90.50 92 CYS A CA 1
ATOM 750 C C . CYS A 1 92 ? -11.431 5.585 16.129 1.00 90.50 92 CYS A C 1
ATOM 752 O O . CYS A 1 92 ? -12.320 5.680 16.976 1.00 90.50 92 CYS A O 1
ATOM 754 N N . LEU A 1 93 ? -11.328 4.536 15.308 1.00 88.88 93 LEU A N 1
ATOM 755 C CA . LEU A 1 93 ? -12.264 3.415 15.321 1.00 88.88 93 LEU A CA 1
ATOM 756 C C . LEU A 1 93 ? -12.227 2.665 16.657 1.00 88.88 93 LEU A C 1
ATOM 758 O O . LEU A 1 93 ? -13.269 2.530 17.295 1.00 88.88 93 LEU A O 1
ATOM 762 N N . TYR A 1 94 ? -11.049 2.232 17.114 1.00 89.12 94 TYR A N 1
ATOM 763 C CA . TYR A 1 94 ? -10.941 1.469 18.362 1.00 89.12 94 TYR A CA 1
ATOM 764 C C . TYR A 1 94 ? -11.220 2.311 19.610 1.00 89.12 94 TYR A C 1
ATOM 766 O O . TYR A 1 94 ? -11.730 1.778 20.592 1.00 89.12 94 TYR A O 1
ATOM 774 N N . ALA A 1 95 ? -10.955 3.621 19.586 1.00 91.06 95 ALA A N 1
ATOM 775 C CA . ALA A 1 95 ? -11.350 4.508 20.678 1.00 91.06 95 ALA A CA 1
ATOM 776 C C . ALA A 1 95 ? -12.881 4.579 20.821 1.00 91.06 95 ALA A C 1
ATOM 778 O O . ALA A 1 95 ? -13.403 4.459 21.931 1.00 91.06 95 ALA A O 1
ATOM 779 N N . ALA A 1 96 ? -13.601 4.731 19.705 1.00 89.75 96 ALA A N 1
ATOM 780 C CA . ALA A 1 96 ? -15.061 4.752 19.700 1.00 89.75 96 ALA A CA 1
ATOM 781 C C . ALA A 1 96 ? -15.654 3.384 20.074 1.00 89.75 96 ALA A C 1
ATOM 783 O O . ALA A 1 96 ? -16.597 3.301 20.861 1.00 89.75 96 ALA A O 1
ATOM 784 N N . GLU A 1 97 ? -15.081 2.305 19.545 1.00 88.12 97 GLU A N 1
ATOM 785 C CA . GLU A 1 97 ? -15.525 0.944 19.828 1.00 88.12 97 GLU A CA 1
ATOM 786 C C . GLU A 1 97 ? -15.276 0.542 21.284 1.00 88.12 97 GLU A C 1
ATOM 788 O O . GLU A 1 97 ? -16.167 -0.026 21.910 1.00 88.12 97 GLU A O 1
ATOM 793 N N . GLY A 1 98 ? -14.133 0.926 21.858 1.00 88.88 98 GLY A N 1
ATOM 794 C CA . GLY A 1 98 ? -13.836 0.722 23.274 1.00 88.88 98 GLY A CA 1
ATOM 795 C C . GLY A 1 98 ? -14.851 1.421 24.179 1.00 88.88 98 GLY A C 1
ATOM 796 O O . GLY A 1 98 ? -15.415 0.789 25.067 1.00 88.88 98 GLY A O 1
ATOM 797 N N . GLN A 1 99 ? -15.163 2.695 23.912 1.00 90.38 99 GLN A N 1
ATOM 798 C CA . GLN A 1 99 ? -16.182 3.426 24.679 1.00 90.38 99 GLN A CA 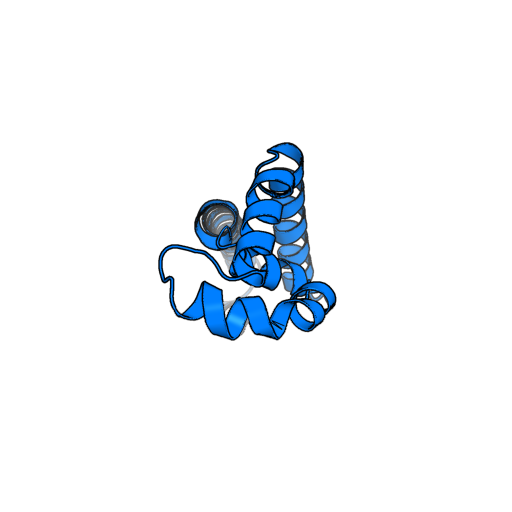1
ATOM 799 C C . GLN A 1 99 ? -17.568 2.781 24.579 1.00 90.38 99 GLN A C 1
ATOM 801 O O . GLN A 1 99 ? -18.275 2.687 25.581 1.00 90.38 99 GLN A O 1
ATOM 806 N N . ARG A 1 100 ? -17.945 2.325 23.382 1.00 89.44 100 ARG A N 1
ATOM 807 C CA . ARG A 1 100 ? -19.236 1.686 23.124 1.00 89.44 100 ARG A CA 1
ATOM 808 C C . ARG A 1 100 ? -19.345 0.327 23.820 1.00 89.44 100 ARG A C 1
ATOM 810 O O . ARG A 1 100 ? -20.274 0.099 24.587 1.00 89.44 100 ARG A O 1
ATOM 817 N N . LEU A 1 101 ? -18.377 -0.562 23.602 1.00 88.12 101 LEU A N 1
ATOM 818 C CA . LEU A 1 101 ? -18.398 -1.922 24.144 1.00 88.12 101 LEU A CA 1
ATOM 819 C C . LEU A 1 101 ? -18.241 -1.950 25.668 1.00 88.12 101 LEU A C 1
ATOM 821 O O . LEU A 1 101 ? -18.843 -2.807 26.305 1.00 88.12 101 LEU A O 1
ATOM 825 N N . MET A 1 102 ? -17.507 -1.002 26.264 1.00 88.50 102 MET A N 1
ATOM 826 C CA . MET A 1 102 ? -17.435 -0.864 27.726 1.00 88.50 102 MET A CA 1
ATOM 827 C C . MET A 1 102 ? -18.789 -0.532 28.370 1.00 88.50 102 MET A C 1
ATOM 829 O O . MET A 1 102 ? -18.980 -0.822 29.548 1.00 88.50 102 MET A O 1
ATOM 833 N N . GLN A 1 103 ? -19.703 0.113 27.638 1.00 88.31 103 GLN A N 1
ATOM 834 C CA . GLN A 1 103 ? -21.052 0.420 28.127 1.00 88.31 103 GLN A CA 1
ATOM 835 C C . GLN A 1 103 ? -22.047 -0.705 27.831 1.00 88.31 103 GLN A C 1
ATOM 837 O O . GLN A 1 103 ? -22.998 -0.891 28.585 1.00 88.31 103 GLN A O 1
ATOM 842 N N . GLU A 1 104 ? -21.852 -1.428 26.728 1.00 88.56 104 GLU A N 1
ATOM 843 C CA . GLU A 1 104 ? -22.790 -2.447 26.250 1.00 88.56 104 GLU A CA 1
ATOM 844 C C . GLU A 1 104 ? -22.538 -3.852 26.814 1.00 88.56 104 GLU A C 1
ATOM 846 O O . GLU A 1 104 ? -23.474 -4.649 26.852 1.00 88.56 104 GLU A O 1
ATOM 851 N N . ARG A 1 105 ? -21.300 -4.183 27.207 1.00 85.94 105 ARG A N 1
ATOM 852 C CA . ARG A 1 105 ? -20.902 -5.547 27.590 1.00 85.94 105 ARG A CA 1
ATOM 853 C C . ARG A 1 105 ? -20.300 -5.605 28.985 1.00 85.94 105 ARG A C 1
ATOM 855 O O . ARG A 1 105 ? -19.629 -4.675 29.431 1.00 85.94 105 ARG A O 1
ATOM 862 N N . GLU A 1 106 ? -20.485 -6.738 29.657 1.00 85.50 106 GLU A N 1
ATOM 863 C CA . GLU A 1 106 ? -19.773 -7.007 30.904 1.00 85.50 106 GLU A CA 1
ATOM 864 C C . GLU A 1 106 ? -18.282 -7.271 30.655 1.00 85.50 106 GLU A C 1
ATOM 866 O O . GLU A 1 106 ? -17.864 -7.680 29.572 1.00 85.50 106 GLU A O 1
ATOM 871 N N . VAL A 1 107 ? -17.460 -7.074 31.691 1.00 85.56 107 VAL A N 1
ATOM 872 C CA . VAL A 1 107 ? -15.995 -7.213 31.614 1.00 85.56 107 VAL A CA 1
ATOM 873 C C . VAL A 1 107 ? -15.541 -8.547 30.994 1.00 85.56 107 VAL A C 1
ATOM 875 O O . VAL A 1 107 ? -14.646 -8.510 30.149 1.00 85.56 107 VAL A O 1
ATOM 878 N N . PRO A 1 108 ? -16.128 -9.717 31.326 1.00 86.19 108 PRO A N 1
ATOM 879 C CA . PRO A 1 108 ? -15.726 -10.978 30.701 1.00 86.19 108 PRO A CA 1
ATOM 880 C C . PRO A 1 108 ? -16.006 -11.021 29.190 1.00 86.19 108 PRO A C 1
ATOM 882 O O . PRO A 1 108 ? -15.174 -11.514 28.432 1.00 86.19 108 PRO A O 1
ATOM 885 N N . GLU A 1 109 ? -17.137 -10.471 28.745 1.00 83.50 109 GLU A N 1
ATOM 886 C CA . GLU A 1 109 ? -17.548 -10.413 27.332 1.00 83.50 109 GLU A CA 1
ATOM 887 C C . GLU A 1 109 ? -16.776 -9.351 26.535 1.00 83.50 109 GLU A C 1
ATOM 889 O O . GLU A 1 109 ? -16.551 -9.498 25.334 1.00 83.50 109 GLU A O 1
ATOM 894 N N . TYR A 1 110 ? -16.344 -8.279 27.200 1.00 84.12 110 TYR A N 1
ATOM 895 C CA . TYR A 1 110 ? -15.456 -7.272 26.624 1.00 84.12 110 TYR A CA 1
ATOM 896 C C . TYR A 1 110 ? -14.040 -7.823 26.402 1.00 84.12 110 TYR A C 1
ATOM 898 O O . TYR A 1 110 ? -13.410 -7.533 25.391 1.00 84.12 110 TYR A O 1
ATOM 906 N N . LEU A 1 111 ? -13.527 -8.631 27.338 1.00 85.69 111 LEU A N 1
ATOM 907 C CA . LEU A 1 111 ? -12.177 -9.202 27.257 1.00 85.69 111 LEU A CA 1
ATOM 908 C C . LEU A 1 111 ? -12.071 -10.404 26.311 1.00 85.69 111 LEU A C 1
ATOM 910 O O . LEU A 1 111 ? -10.964 -10.741 25.896 1.00 85.69 111 LEU A O 1
ATOM 914 N N . THR A 1 112 ? -13.187 -11.065 25.997 1.00 80.94 112 THR A N 1
ATOM 915 C CA . THR A 1 112 ? -13.190 -12.281 25.171 1.00 80.94 112 THR A CA 1
ATOM 916 C C . THR A 1 112 ? -13.226 -12.027 23.672 1.00 80.94 112 THR A C 1
ATOM 918 O O . THR A 1 112 ? -12.981 -12.998 22.971 1.00 80.94 112 THR A O 1
ATOM 921 N N . CYS A 1 113 ? -13.456 -10.781 23.211 1.00 56.72 113 CYS A N 1
ATOM 922 C CA . CYS A 1 113 ? -13.394 -10.325 21.807 1.00 56.72 113 CYS A CA 1
ATOM 923 C C . CYS A 1 113 ? -13.222 -11.464 20.779 1.00 56.72 113 CYS A C 1
ATOM 925 O O . CYS A 1 113 ? -12.104 -11.715 20.324 1.00 56.72 113 CYS A O 1
ATOM 927 N N . GLU A 1 114 ? -14.319 -12.157 20.451 1.00 45.28 114 GLU A N 1
ATOM 928 C CA . GLU A 1 114 ? -14.420 -12.971 19.230 1.00 45.28 114 GLU A CA 1
ATOM 929 C C . GLU A 1 114 ? -14.779 -12.087 18.034 1.00 45.28 114 GLU A C 1
ATOM 931 O O . GLU A 1 114 ? -15.661 -11.204 18.194 1.00 45.28 114 GLU A O 1
#

Radius of gyration: 20.87 Å; chains: 1; bounding box: 51×27×55 Å

pLDDT: mean 86.13, std 6.01, range [45.28, 92.56]

Secondary structure (DSSP, 8-state):
-HHHHHHTHHHIIIIIHH-TTSPPHHHHHHHHHIIIIITSHHHHHHHHHHHHHHHHHHHTT-----HHHHHHHHTT-IIIIIIHHHHHHHHHHHHHHHHHHHHHS-HHHHHT--

Foldseek 3Di:
DVVVCVVCVVCQVPVVVVPVVDDGPVVVVLVCCCVPQCPPPVNVVCLLVVVLVQVVVVVVVDDGDPVSVVSCVSSVVCPVRHPVVSVVVVCVVVVVVVVVCVVVDDPVVSVVDD

Sequence (114 aa):
MIMIRSIFLFLDRTYVLQNSVLPSIWDMGLELFRNHIISDKMVQTKTIHGILLLTKRERSGEAVDRSLLGMLSDLQVYKDSFELKFLEETNCLYAAEGQRLMQEREVPEYLTCE